Protein AF-A0A1U7I3R2-F1 (afdb_monomer_lite)

Secondary structure (DSSP, 8-state):
-HHHHTTS-HHHHHHHHHHHHHHHHHHHHHHHHHHHHHHHHHHHHHHHHHHHHH---HHHHHHHHHT---

Structure (mmCIF, N/CA/C/O backbone):
data_AF-A0A1U7I3R2-F1
#
_entry.id   AF-A0A1U7I3R2-F1
#
loop_
_atom_site.group_PDB
_atom_site.id
_atom_site.type_symbol
_atom_site.label_atom_id
_atom_site.label_alt_id
_atom_site.label_comp_id
_atom_site.label_asym_id
_atom_site.label_entity_id
_atom_site.label_seq_id
_atom_site.pdbx_PDB_ins_code
_atom_site.Cartn_x
_atom_site.Cartn_y
_atom_site.Cartn_z
_atom_site.occupancy
_atom_site.B_iso_or_equiv
_atom_site.auth_seq_id
_atom_site.auth_comp_id
_atom_site.auth_asym_id
_atom_site.auth_atom_id
_atom_site.pdbx_PDB_model_num
ATOM 1 N N . MET A 1 1 ? 33.589 -7.012 -30.246 1.00 55.72 1 MET A N 1
ATOM 2 C CA . MET A 1 1 ? 32.395 -6.630 -29.458 1.00 55.72 1 MET A CA 1
ATOM 3 C C . MET A 1 1 ? 31.690 -5.433 -30.084 1.00 55.72 1 MET A C 1
ATOM 5 O O . MET A 1 1 ? 30.473 -5.389 -30.004 1.00 55.72 1 MET A O 1
ATOM 9 N N . ASP A 1 2 ? 32.405 -4.540 -30.774 1.00 59.66 2 ASP A N 1
ATOM 10 C CA . ASP A 1 2 ? 31.840 -3.338 -31.413 1.00 59.66 2 ASP A CA 1
ATOM 11 C C . ASP A 1 2 ? 30.916 -3.625 -32.614 1.00 59.66 2 ASP A C 1
ATOM 13 O O . ASP A 1 2 ? 29.901 -2.958 -32.782 1.00 59.66 2 ASP A O 1
ATOM 17 N N . SER A 1 3 ? 31.164 -4.704 -33.367 1.00 61.06 3 SER A N 1
ATOM 18 C CA . SER A 1 3 ? 30.329 -5.121 -34.509 1.00 61.06 3 SER A CA 1
ATOM 19 C C . SER A 1 3 ? 28.918 -5.603 -34.137 1.00 61.06 3 SER A C 1
ATOM 21 O O . SER A 1 3 ? 28.033 -5.646 -34.988 1.00 61.06 3 SER A O 1
ATOM 23 N N . LEU A 1 4 ? 28.678 -5.966 -32.870 1.00 60.41 4 LEU A N 1
ATOM 24 C CA . LEU A 1 4 ? 27.344 -6.346 -32.392 1.00 60.41 4 LEU A CA 1
ATOM 25 C C . LEU A 1 4 ? 26.483 -5.120 -32.084 1.00 60.41 4 LEU A C 1
ATOM 27 O O . LEU A 1 4 ? 25.275 -5.188 -32.256 1.00 60.41 4 LEU A O 1
ATOM 31 N N . PHE A 1 5 ? 27.088 -4.005 -31.671 1.00 62.72 5 PHE A N 1
ATOM 32 C CA . PHE A 1 5 ? 26.371 -2.760 -31.385 1.00 62.72 5 PHE A CA 1
ATOM 33 C C . PHE A 1 5 ? 26.098 -1.943 -32.649 1.00 62.72 5 PHE A C 1
ATOM 35 O O . PHE A 1 5 ? 25.115 -1.215 -32.699 1.00 62.72 5 PHE A O 1
ATOM 42 N N . GLU A 1 6 ? 26.909 -2.127 -33.691 1.00 63.88 6 GLU A N 1
ATOM 43 C CA . GLU A 1 6 ? 26.737 -1.484 -34.999 1.00 63.88 6 GLU A CA 1
ATOM 44 C C . GLU A 1 6 ? 25.479 -1.966 -35.753 1.00 63.88 6 GLU A C 1
ATOM 46 O O . GLU A 1 6 ? 24.949 -1.253 -36.599 1.00 63.88 6 GLU A O 1
ATOM 51 N N . SER A 1 7 ? 24.958 -3.153 -35.410 1.00 69.06 7 SER A N 1
ATOM 52 C CA . SER A 1 7 ? 23.718 -3.712 -35.981 1.00 69.06 7 SER A CA 1
ATOM 53 C C . SER A 1 7 ? 22.464 -3.461 -35.136 1.00 69.06 7 SER A C 1
ATOM 55 O O . SER A 1 7 ? 21.361 -3.819 -35.557 1.00 69.06 7 SER A O 1
ATOM 57 N N . ILE A 1 8 ? 22.603 -2.860 -33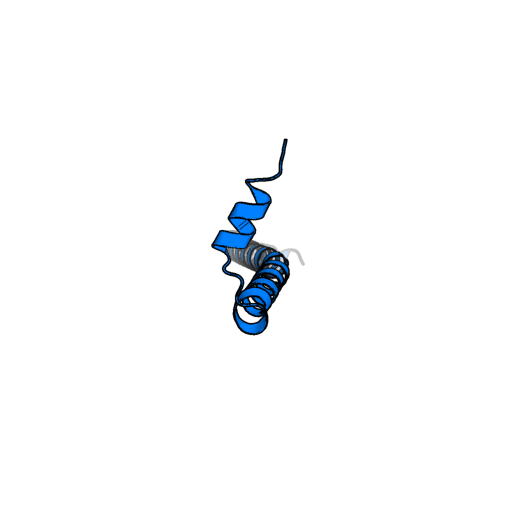.949 1.00 75.12 8 ILE A N 1
ATOM 58 C CA . ILE A 1 8 ? 21.463 -2.589 -33.073 1.00 75.12 8 ILE A CA 1
ATOM 59 C C . ILE A 1 8 ? 20.874 -1.232 -33.438 1.00 75.12 8 ILE A C 1
ATOM 61 O O . ILE A 1 8 ? 21.465 -0.185 -33.183 1.00 75.12 8 ILE A O 1
ATOM 65 N N . ASP A 1 9 ? 19.667 -1.269 -33.993 1.00 84.38 9 ASP A N 1
ATOM 66 C CA . ASP A 1 9 ? 18.882 -0.075 -34.270 1.00 84.38 9 ASP A CA 1
ATOM 67 C C . ASP A 1 9 ? 18.607 0.699 -32.956 1.00 84.38 9 ASP A C 1
ATOM 69 O O . ASP A 1 9 ? 18.036 0.129 -32.012 1.00 84.38 9 ASP A O 1
ATOM 73 N N . PRO A 1 10 ? 18.981 1.991 -32.860 1.00 87.81 10 PRO A N 1
ATOM 74 C CA . PRO A 1 10 ? 18.685 2.843 -31.708 1.00 87.81 10 PRO A CA 1
ATOM 75 C C . PRO A 1 10 ? 17.209 2.828 -31.287 1.00 87.81 10 PRO A C 1
ATOM 77 O O . PRO A 1 10 ? 16.908 2.951 -30.094 1.00 87.81 10 PRO A O 1
ATOM 80 N N . GLN A 1 11 ? 16.285 2.620 -32.230 1.00 89.50 11 GLN A N 1
ATOM 81 C CA . GLN A 1 11 ? 14.854 2.495 -31.951 1.00 89.50 11 GLN A CA 1
ATOM 82 C C . GLN A 1 11 ? 14.550 1.298 -31.036 1.00 89.50 11 GLN A C 1
ATOM 84 O O . GLN A 1 11 ? 13.703 1.389 -30.144 1.00 89.50 11 GLN A O 1
ATOM 89 N N . VAL A 1 12 ? 15.258 0.179 -31.228 1.00 91.62 12 VAL A N 1
ATOM 90 C CA . VAL A 1 12 ? 15.095 -1.047 -30.432 1.00 91.62 12 VAL A CA 1
ATOM 91 C C . VAL A 1 12 ? 15.599 -0.824 -29.011 1.00 91.62 12 VAL A C 1
ATOM 93 O O . VAL A 1 12 ? 14.933 -1.212 -28.050 1.00 91.62 12 VAL A O 1
ATOM 96 N N . VAL A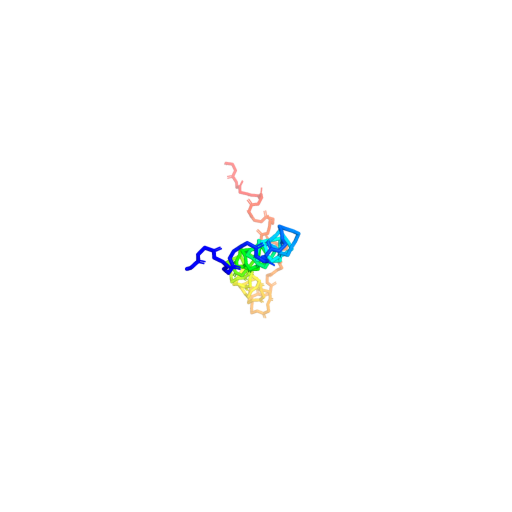 1 13 ? 16.732 -0.136 -28.860 1.00 92.12 13 VAL A N 1
ATOM 97 C CA . VAL A 1 13 ? 17.278 0.227 -27.543 1.00 92.12 13 VAL A CA 1
ATOM 98 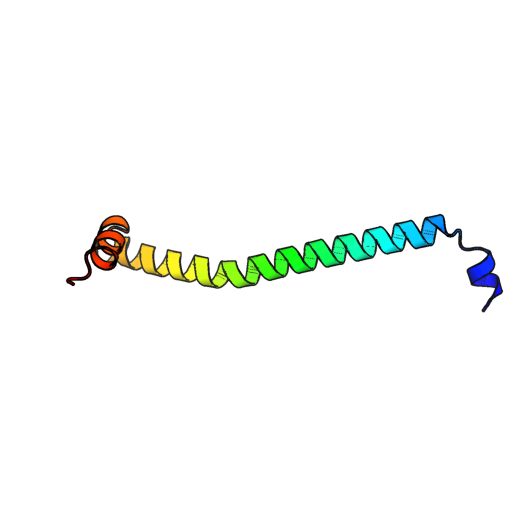C C . VAL A 1 13 ? 16.305 1.128 -26.789 1.00 92.12 13 VAL A C 1
ATOM 100 O O . VAL A 1 13 ? 16.034 0.897 -25.609 1.00 92.12 13 VAL A O 1
ATOM 103 N N . LEU A 1 14 ? 15.730 2.118 -27.475 1.00 94.50 14 LEU A N 1
ATOM 104 C CA . LEU A 1 14 ? 14.762 3.043 -26.891 1.00 94.50 14 LEU A CA 1
ATOM 105 C C . LEU A 1 14 ? 13.482 2.315 -26.462 1.00 94.50 14 LEU A C 1
ATOM 107 O O . LEU A 1 14 ? 13.001 2.533 -25.350 1.00 94.50 14 LEU A O 1
ATOM 111 N N . LEU A 1 15 ? 12.971 1.402 -27.293 1.00 94.81 15 LEU A N 1
ATOM 112 C CA . LEU A 1 15 ? 11.797 0.589 -26.974 1.00 94.81 15 LEU A CA 1
ATOM 113 C C . LEU A 1 15 ? 12.029 -0.278 -25.729 1.00 94.81 15 LEU A C 1
ATOM 115 O O . LEU A 1 15 ? 11.211 -0.273 -24.807 1.00 94.81 15 LEU A O 1
ATOM 119 N N . ILE A 1 16 ? 13.156 -0.991 -25.674 1.00 96.00 16 ILE A N 1
ATOM 120 C CA . ILE A 1 16 ? 13.504 -1.844 -24.531 1.00 96.00 16 ILE A CA 1
ATOM 121 C C . ILE A 1 16 ? 13.688 -0.994 -23.269 1.00 96.00 16 ILE A C 1
ATOM 123 O O . ILE A 1 16 ? 13.173 -1.353 -22.208 1.00 96.00 16 ILE A O 1
ATOM 127 N N . GLY A 1 17 ? 14.358 0.156 -23.385 1.00 95.81 17 GLY A N 1
ATOM 128 C CA . GLY A 1 17 ? 14.519 1.108 -22.289 1.00 95.81 17 GLY A CA 1
ATOM 129 C C . GLY A 1 17 ? 13.178 1.616 -21.756 1.00 95.81 17 GLY A C 1
ATOM 130 O O . GLY A 1 17 ? 12.946 1.589 -20.547 1.00 95.81 17 GLY A O 1
ATOM 131 N N . ALA A 1 18 ? 12.258 2.004 -22.641 1.00 96.50 18 ALA A N 1
ATOM 132 C CA . ALA A 1 18 ? 10.924 2.467 -22.264 1.00 96.50 18 ALA A CA 1
ATOM 133 C C . ALA A 1 18 ? 10.115 1.379 -21.539 1.00 96.50 18 ALA A C 1
ATOM 135 O O . ALA A 1 18 ? 9.504 1.649 -20.501 1.00 96.50 18 ALA A O 1
ATOM 136 N N . ILE A 1 19 ? 10.156 0.138 -22.035 1.00 97.50 19 ILE A N 1
ATOM 137 C CA . ILE A 1 19 ? 9.497 -1.010 -21.395 1.00 97.50 19 ILE A CA 1
ATOM 138 C C . ILE A 1 19 ? 10.095 -1.264 -20.007 1.00 97.50 19 ILE A C 1
ATOM 140 O O . ILE A 1 19 ? 9.353 -1.403 -19.032 1.00 97.50 19 ILE A O 1
ATOM 144 N N . ALA A 1 20 ? 11.425 -1.281 -19.894 1.00 97.62 20 ALA A N 1
ATOM 145 C CA . ALA A 1 20 ? 12.109 -1.505 -18.626 1.00 97.62 20 ALA A CA 1
ATOM 146 C C . ALA A 1 20 ? 11.728 -0.443 -17.583 1.00 97.62 20 ALA A C 1
ATOM 148 O O . ALA A 1 20 ? 11.348 -0.786 -16.461 1.00 97.62 20 ALA A O 1
ATOM 149 N N . VAL A 1 21 ? 11.757 0.838 -17.961 1.00 97.50 21 VAL A N 1
ATOM 150 C CA . VAL A 1 21 ? 11.368 1.949 -17.080 1.00 97.50 21 VAL A CA 1
ATOM 151 C C . VAL A 1 21 ? 9.895 1.852 -16.683 1.00 97.50 21 VAL A C 1
ATOM 153 O O . VAL A 1 21 ? 9.578 1.985 -15.502 1.00 97.50 21 VAL A O 1
ATOM 156 N N . SER A 1 22 ? 8.995 1.557 -17.625 1.00 97.38 22 SER A N 1
ATOM 157 C CA . SER A 1 22 ? 7.566 1.385 -17.334 1.00 97.38 22 SER A CA 1
ATOM 158 C C . SER A 1 22 ? 7.323 0.280 -16.299 1.00 97.38 22 SER A C 1
ATOM 160 O O . SER A 1 22 ? 6.631 0.499 -15.302 1.00 97.38 22 SER A O 1
ATOM 162 N N . ILE A 1 23 ? 7.972 -0.878 -16.457 1.00 97.81 23 ILE A N 1
ATOM 163 C CA . ILE A 1 23 ? 7.870 -1.993 -15.503 1.00 97.81 23 ILE A CA 1
ATOM 164 C C . ILE A 1 23 ? 8.398 -1.590 -14.123 1.00 97.81 23 ILE A C 1
ATOM 166 O O . ILE A 1 23 ? 7.793 -1.936 -13.105 1.00 97.81 23 ILE A O 1
ATOM 170 N N . LEU A 1 24 ? 9.517 -0.863 -14.067 1.00 96.44 24 LEU A N 1
ATOM 171 C CA . LEU A 1 24 ? 10.083 -0.383 -12.806 1.00 96.44 24 LEU A CA 1
ATOM 172 C C . LEU A 1 24 ? 9.133 0.583 -12.092 1.00 96.44 24 LEU A C 1
ATOM 174 O O . LEU A 1 24 ? 8.936 0.446 -10.884 1.00 96.44 24 LEU A O 1
ATOM 178 N N . LEU A 1 25 ? 8.496 1.494 -12.829 1.00 97.31 25 LEU A N 1
ATOM 179 C CA . LEU A 1 25 ? 7.504 2.419 -12.280 1.00 97.31 25 LEU A CA 1
ATOM 180 C C . LEU A 1 25 ? 6.270 1.686 -11.752 1.00 97.31 25 LEU A C 1
ATOM 182 O O . LEU A 1 25 ? 5.848 1.941 -10.626 1.00 97.31 25 LEU A O 1
ATOM 186 N N . VAL A 1 26 ? 5.730 0.730 -12.512 1.00 97.06 26 VAL A N 1
ATOM 187 C CA . VAL A 1 26 ? 4.586 -0.083 -12.069 1.00 97.06 26 VAL A CA 1
ATOM 188 C C . VAL A 1 26 ? 4.941 -0.873 -10.810 1.00 97.06 26 VAL A C 1
ATOM 190 O O . VAL A 1 26 ? 4.180 -0.881 -9.842 1.00 97.06 26 VAL A O 1
ATOM 193 N N . ARG A 1 27 ? 6.123 -1.498 -10.770 1.00 96.06 27 ARG A N 1
ATOM 194 C CA . ARG A 1 27 ? 6.598 -2.221 -9.581 1.00 96.06 27 ARG A CA 1
ATOM 195 C C . ARG A 1 27 ? 6.755 -1.305 -8.375 1.00 96.06 27 ARG A C 1
ATOM 197 O O . ARG A 1 27 ? 6.375 -1.697 -7.272 1.00 96.06 27 ARG A O 1
ATOM 204 N N . LEU A 1 28 ? 7.309 -0.111 -8.570 1.00 92.44 28 LEU A N 1
ATOM 205 C CA . LEU A 1 28 ? 7.461 0.876 -7.506 1.00 92.44 28 LEU A CA 1
ATOM 206 C C . LEU A 1 28 ? 6.095 1.306 -6.967 1.00 92.44 28 LEU A C 1
ATOM 208 O O . LEU A 1 28 ? 5.886 1.279 -5.758 1.00 92.44 28 LEU A O 1
ATOM 212 N N . PHE A 1 29 ? 5.155 1.619 -7.854 1.00 93.00 29 PHE A N 1
ATOM 213 C CA . PHE A 1 29 ? 3.796 2.000 -7.489 1.00 93.00 29 PHE A CA 1
ATOM 214 C C . PHE A 1 29 ? 3.093 0.908 -6.673 1.00 93.00 29 PHE A C 1
ATOM 216 O O . PHE A 1 29 ? 2.613 1.172 -5.571 1.00 93.00 29 PHE A O 1
ATOM 223 N N . LEU A 1 30 ? 3.111 -0.340 -7.150 1.00 92.38 30 LEU A N 1
ATOM 224 C CA . LEU A 1 30 ? 2.522 -1.472 -6.427 1.00 92.38 30 LEU A CA 1
ATOM 225 C C . LEU A 1 30 ? 3.199 -1.709 -5.071 1.00 92.38 30 LEU A C 1
ATOM 227 O O . LEU A 1 30 ? 2.528 -2.037 -4.094 1.00 92.38 30 LEU A O 1
ATOM 231 N N . ARG A 1 31 ? 4.520 -1.515 -4.980 1.00 89.31 31 ARG A N 1
ATOM 232 C CA . ARG A 1 31 ? 5.247 -1.615 -3.709 1.00 89.31 31 ARG A CA 1
ATOM 233 C C . ARG A 1 31 ? 4.793 -0.540 -2.724 1.00 89.31 31 ARG A C 1
ATOM 235 O O . ARG A 1 31 ? 4.546 -0.871 -1.570 1.00 89.31 31 ARG A O 1
ATOM 242 N N . VAL A 1 32 ? 4.657 0.708 -3.168 1.00 88.75 32 VAL A N 1
ATOM 243 C CA . VAL A 1 32 ? 4.173 1.813 -2.325 1.00 88.75 32 VAL A CA 1
ATOM 244 C C . VAL A 1 32 ? 2.748 1.543 -1.841 1.00 88.75 32 VAL A C 1
ATOM 246 O O . VAL A 1 32 ? 2.479 1.678 -0.648 1.00 88.75 32 VAL A O 1
ATOM 249 N N . LEU A 1 33 ? 1.860 1.081 -2.727 1.00 86.06 33 LEU A N 1
ATOM 250 C CA . LEU A 1 33 ? 0.507 0.682 -2.336 1.00 86.06 33 LEU A CA 1
ATOM 251 C C . LEU A 1 33 ? 0.525 -0.436 -1.287 1.00 86.06 33 LEU A C 1
ATOM 253 O O . LEU A 1 33 ? -0.152 -0.324 -0.268 1.00 86.06 33 LEU A O 1
ATOM 257 N N . ASN A 1 34 ? 1.343 -1.473 -1.477 1.00 83.56 34 ASN A N 1
ATOM 258 C CA . ASN A 1 34 ? 1.438 -2.592 -0.537 1.00 83.56 34 ASN A CA 1
ATOM 259 C C . ASN A 1 34 ? 1.933 -2.183 0.857 1.00 83.56 34 ASN A C 1
ATOM 261 O O . ASN A 1 34 ? 1.468 -2.747 1.847 1.00 83.56 34 ASN A O 1
ATOM 265 N N . VAL A 1 35 ? 2.827 -1.194 0.957 1.00 82.94 35 VAL A N 1
ATOM 266 C CA . VAL A 1 35 ? 3.284 -0.668 2.256 1.00 82.94 35 VAL A CA 1
ATOM 267 C C . VAL A 1 35 ? 2.130 -0.003 3.015 1.00 82.94 35 VAL A C 1
ATOM 269 O O . VAL A 1 35 ? 2.004 -0.190 4.223 1.00 82.94 35 VAL A O 1
ATOM 272 N N . GLY A 1 36 ? 1.250 0.724 2.319 1.00 82.94 36 GLY A N 1
ATOM 273 C CA . GLY A 1 36 ? 0.072 1.349 2.929 1.00 82.94 36 GLY A CA 1
ATOM 274 C C . GLY A 1 36 ? -1.059 0.364 3.240 1.00 82.94 36 GLY A C 1
ATOM 275 O O . GLY A 1 36 ? -1.747 0.510 4.252 1.00 82.94 36 GLY A O 1
ATOM 276 N N . LEU A 1 37 ? -1.235 -0.664 2.402 1.00 85.81 37 LEU A N 1
ATOM 277 C CA . LEU A 1 37 ? -2.326 -1.634 2.527 1.00 85.81 37 LEU A CA 1
ATOM 278 C C . LEU A 1 37 ? -2.290 -2.400 3.851 1.00 85.81 37 LEU A C 1
ATOM 280 O O . LEU A 1 37 ? -3.345 -2.592 4.446 1.00 85.81 37 LEU A O 1
ATOM 284 N N . GLY A 1 38 ? -1.112 -2.790 4.348 1.00 87.00 38 GLY A N 1
ATOM 285 C CA . GLY A 1 38 ? -1.000 -3.485 5.637 1.00 87.00 38 GLY A CA 1
ATOM 286 C C . GLY A 1 38 ? -1.544 -2.652 6.804 1.00 87.00 38 GLY A C 1
ATOM 287 O O . GLY A 1 38 ? -2.357 -3.133 7.597 1.00 87.00 38 GLY A O 1
ATOM 288 N N . THR A 1 39 ? -1.163 -1.374 6.867 1.00 87.06 39 THR A N 1
ATOM 289 C CA . THR A 1 39 ? -1.641 -0.439 7.896 1.00 87.06 39 THR A CA 1
ATOM 290 C C . THR A 1 39 ? -3.137 -0.178 7.757 1.00 87.06 39 THR A C 1
ATOM 292 O O . THR A 1 39 ? -3.864 -0.263 8.744 1.00 87.06 39 THR A O 1
ATOM 295 N N . ILE A 1 40 ? -3.620 0.074 6.537 1.00 89.38 40 ILE A N 1
ATOM 296 C CA . ILE A 1 40 ? -5.048 0.304 6.273 1.00 89.38 40 ILE A CA 1
ATOM 297 C C . ILE A 1 40 ? -5.875 -0.922 6.678 1.00 89.38 40 ILE A C 1
ATOM 299 O O . ILE A 1 40 ? -6.868 -0.777 7.387 1.00 89.38 40 ILE A O 1
ATOM 303 N N . LEU A 1 41 ? -5.450 -2.128 6.294 1.00 91.81 41 LEU A N 1
ATOM 304 C CA . LEU A 1 41 ? -6.126 -3.373 6.663 1.00 91.81 41 LEU A CA 1
ATOM 305 C C . LEU A 1 41 ? -6.134 -3.593 8.175 1.00 91.81 41 LEU A C 1
ATOM 307 O O . LEU A 1 41 ? -7.149 -4.018 8.718 1.00 91.81 41 LEU A O 1
ATOM 311 N N . THR A 1 42 ? -5.040 -3.262 8.861 1.00 91.56 42 THR A N 1
ATOM 312 C CA . THR A 1 42 ? -4.962 -3.358 10.325 1.00 91.56 42 THR A CA 1
ATOM 313 C C . THR A 1 42 ? -5.939 -2.391 10.993 1.00 91.56 42 THR A C 1
ATOM 315 O O . THR A 1 42 ? -6.683 -2.792 11.885 1.00 91.56 42 THR A O 1
ATOM 318 N N . ILE A 1 43 ? -5.999 -1.138 10.532 1.00 90.94 43 ILE A N 1
ATOM 319 C CA . ILE A 1 43 ? -6.959 -0.143 11.034 1.00 90.94 43 ILE A CA 1
ATOM 320 C C . ILE A 1 43 ? -8.392 -0.627 10.805 1.00 90.94 43 ILE A C 1
ATOM 322 O O . ILE A 1 43 ? -9.205 -0.598 11.727 1.00 90.94 43 ILE A O 1
ATOM 326 N N . VAL A 1 44 ? -8.698 -1.123 9.603 1.00 93.25 44 VAL A N 1
ATOM 327 C CA . VAL A 1 44 ? -10.013 -1.693 9.285 1.00 93.25 44 VAL A CA 1
ATOM 328 C C . VAL A 1 44 ? -10.328 -2.866 10.211 1.00 93.25 44 VAL A C 1
ATOM 330 O O . VAL A 1 44 ? -11.418 -2.903 10.771 1.00 93.25 44 VAL A O 1
ATOM 333 N N . ALA A 1 45 ? -9.386 -3.782 10.441 1.00 94.44 45 ALA A N 1
ATOM 334 C CA . ALA A 1 45 ? -9.578 -4.911 11.346 1.00 94.44 45 ALA A CA 1
ATOM 335 C C . ALA A 1 45 ? -9.896 -4.455 12.780 1.00 94.44 45 ALA A C 1
ATOM 337 O O . ALA A 1 45 ? -10.858 -4.942 13.369 1.00 94.44 45 ALA A O 1
ATOM 338 N N . ILE A 1 46 ? -9.158 -3.478 13.319 1.00 93.00 46 ILE A N 1
ATOM 339 C CA . ILE A 1 46 ? -9.425 -2.896 14.647 1.00 93.00 46 ILE A CA 1
ATOM 340 C C . ILE A 1 46 ? -10.826 -2.278 14.690 1.00 93.00 46 ILE A C 1
ATOM 342 O O . ILE A 1 46 ? -11.602 -2.553 15.604 1.00 93.00 46 ILE A O 1
ATOM 346 N N . VAL A 1 47 ? -11.180 -1.480 13.685 1.00 91.81 47 VAL A N 1
ATOM 347 C CA . VAL A 1 47 ? -12.493 -0.828 13.592 1.00 91.81 47 VAL A CA 1
ATOM 348 C C . VAL A 1 47 ? -13.625 -1.855 13.468 1.00 91.81 47 VAL A C 1
ATOM 350 O O . VAL A 1 47 ? -14.705 -1.641 14.018 1.00 91.81 47 VAL A O 1
ATOM 353 N N . LEU A 1 48 ? -13.403 -2.983 12.791 1.00 93.25 48 LEU A N 1
ATOM 354 C CA . LEU A 1 48 ? -14.364 -4.087 12.738 1.00 93.25 48 LEU A CA 1
ATOM 355 C C . LEU A 1 48 ? -14.497 -4.770 14.102 1.00 93.25 48 LEU A C 1
ATOM 357 O O . LEU A 1 48 ? -15.616 -5.006 14.543 1.00 93.25 48 LEU A O 1
ATOM 361 N N . VAL A 1 49 ? -13.395 -5.033 14.807 1.00 94.62 49 VAL A N 1
ATOM 362 C CA . VAL A 1 49 ? -13.442 -5.589 16.171 1.00 94.62 49 VAL A CA 1
ATOM 363 C C . VAL A 1 49 ? -14.229 -4.664 17.102 1.00 94.62 49 VAL A C 1
ATOM 365 O O . VAL A 1 49 ? -15.126 -5.127 17.801 1.00 94.62 49 VAL A O 1
ATOM 368 N N . LEU A 1 50 ? -13.970 -3.356 17.068 1.00 92.31 50 LEU A N 1
ATOM 369 C CA . LEU A 1 50 ? -14.710 -2.373 17.867 1.00 92.31 50 LEU A CA 1
ATOM 370 C C . LEU A 1 50 ? -16.210 -2.363 17.538 1.00 92.31 50 LEU A C 1
ATOM 372 O O . LEU A 1 50 ? -17.037 -2.304 18.446 1.00 92.31 50 LEU A O 1
ATOM 376 N N . GLN A 1 51 ? -16.573 -2.508 16.265 1.00 91.25 51 GLN A N 1
ATOM 377 C CA . GLN A 1 51 ? -17.974 -2.578 15.852 1.00 91.25 51 GLN A CA 1
ATOM 378 C C . GLN A 1 51 ? -18.664 -3.874 16.279 1.00 91.25 51 GLN A C 1
ATOM 380 O O . GLN A 1 51 ? -19.742 -3.822 16.862 1.00 91.25 51 GLN A O 1
ATOM 385 N N . TYR A 1 52 ? -18.067 -5.032 15.992 1.00 93.12 52 TYR A N 1
ATOM 386 C CA . TYR A 1 52 ? -18.732 -6.327 16.167 1.00 93.12 52 TYR A CA 1
ATOM 387 C C . TYR A 1 52 ? -18.600 -6.898 17.579 1.00 93.12 52 TYR A C 1
ATOM 389 O O . TYR A 1 52 ? -19.503 -7.597 18.027 1.00 93.12 52 TYR A O 1
ATOM 397 N N . VAL A 1 53 ? -17.499 -6.616 18.280 1.00 94.19 53 VAL A N 1
ATOM 398 C CA . VAL A 1 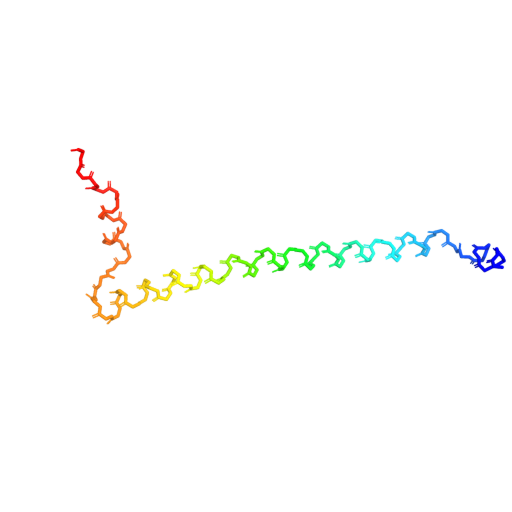53 ? -17.269 -7.113 19.648 1.00 94.19 53 VAL A CA 1
ATOM 399 C C . VAL A 1 53 ? -17.784 -6.120 20.683 1.00 94.19 53 VAL A C 1
ATOM 401 O O . VAL A 1 53 ? -18.423 -6.523 21.650 1.00 94.19 53 VAL A O 1
ATOM 404 N N . PHE A 1 54 ? -17.531 -4.825 20.480 1.00 91.06 54 PHE A N 1
ATOM 405 C CA . PHE A 1 54 ? -17.856 -3.788 21.466 1.00 91.06 54 PHE A CA 1
ATOM 406 C C . PHE A 1 54 ? -19.113 -2.978 21.119 1.00 91.06 54 PHE A C 1
ATOM 408 O O . PHE A 1 54 ? -19.560 -2.179 21.937 1.00 91.06 54 PHE A O 1
ATOM 415 N N . GLY A 1 55 ? -19.700 -3.164 19.930 1.00 91.12 55 GLY A N 1
ATOM 416 C CA . GLY A 1 55 ? -20.880 -2.410 19.494 1.00 91.12 55 GLY A CA 1
ATOM 417 C C . GLY A 1 55 ? -20.604 -0.930 19.200 1.00 91.12 55 GLY A C 1
ATOM 418 O O . GLY A 1 55 ? -21.546 -0.145 19.100 1.00 91.12 55 GLY A O 1
ATOM 419 N N . ILE A 1 56 ? -19.334 -0.526 19.076 1.00 89.44 56 ILE A N 1
ATOM 420 C CA . ILE A 1 56 ? -18.932 0.874 18.894 1.00 89.44 56 ILE A CA 1
ATOM 421 C C . ILE A 1 56 ? -18.892 1.203 17.404 1.00 89.44 56 ILE A C 1
ATOM 423 O O . ILE A 1 56 ? -18.121 0.623 16.640 1.00 89.44 56 ILE A O 1
ATOM 427 N N . SER A 1 57 ? -19.688 2.183 16.983 1.00 87.44 57 SER A N 1
ATOM 428 C CA . SER A 1 57 ? -19.693 2.637 15.593 1.00 87.44 57 SER A CA 1
ATOM 429 C C . SER A 1 57 ? -18.479 3.528 15.272 1.00 87.44 57 SER A C 1
ATOM 431 O O . SER A 1 57 ? -18.034 4.306 16.122 1.00 87.44 57 SER A O 1
ATOM 433 N N . PRO A 1 58 ? -17.983 3.533 14.019 1.00 83.31 58 PRO A N 1
ATOM 434 C CA . PRO A 1 58 ? -16.875 4.404 13.614 1.00 83.31 58 PRO A CA 1
ATOM 435 C C . PRO A 1 58 ? -17.180 5.893 13.821 1.00 83.31 58 PRO A C 1
ATOM 437 O O . PRO A 1 58 ? -16.286 6.684 14.104 1.00 83.31 58 PRO A O 1
ATOM 440 N N . LYS A 1 59 ? -18.460 6.277 13.717 1.00 86.00 59 LYS A N 1
ATOM 441 C CA . LYS A 1 59 ? -18.924 7.652 13.939 1.00 86.00 59 LYS A CA 1
ATOM 442 C C . LYS A 1 59 ? -18.745 8.093 15.392 1.00 86.00 59 LYS A C 1
ATOM 444 O O . LYS A 1 59 ? -18.405 9.246 15.617 1.00 86.00 59 LYS A O 1
ATOM 449 N N . GLN A 1 60 ? -18.945 7.190 16.356 1.00 86.44 60 GLN A N 1
ATOM 450 C CA . GLN A 1 60 ? -18.722 7.470 17.779 1.00 86.44 60 GLN A CA 1
ATOM 451 C C . GLN A 1 60 ? -17.231 7.639 18.086 1.00 86.44 60 GLN A C 1
ATOM 453 O O . GLN A 1 60 ? -16.866 8.590 18.763 1.00 86.44 60 GLN A O 1
ATOM 458 N N . LEU A 1 61 ? -16.367 6.788 17.518 1.00 84.94 61 LEU A N 1
ATOM 459 C CA . LEU A 1 61 ? -14.909 6.950 17.632 1.00 84.94 61 LEU A CA 1
ATOM 460 C C . LEU A 1 61 ? -14.451 8.301 17.073 1.00 84.94 61 LEU A C 1
ATOM 462 O O . LEU A 1 61 ? -13.665 9.006 17.696 1.00 84.94 61 LEU A O 1
ATOM 466 N N . TRP A 1 62 ? -14.976 8.684 15.907 1.00 87.50 62 TRP A N 1
ATOM 467 C CA . TRP A 1 62 ? -14.669 9.975 15.296 1.00 87.50 62 TRP A CA 1
ATOM 468 C C . TRP A 1 62 ? -15.188 11.160 16.120 1.00 87.50 62 TRP A C 1
ATOM 470 O O . TRP A 1 62 ? -14.515 12.184 16.237 1.00 87.50 62 TRP A O 1
ATOM 480 N N . PHE A 1 63 ? -16.377 11.024 16.710 1.00 89.00 63 PHE A N 1
ATOM 481 C CA . PHE A 1 63 ? -16.946 12.024 17.606 1.00 89.00 63 PHE A CA 1
ATOM 482 C C . PHE A 1 63 ? -16.051 12.244 18.830 1.00 89.00 63 PHE A C 1
ATOM 484 O O . PHE A 1 63 ? -15.709 13.387 19.101 1.00 89.00 63 PHE A O 1
ATOM 491 N N . GLU A 1 64 ? -15.582 11.178 19.482 1.00 85.69 64 GLU A N 1
ATOM 492 C CA . GLU A 1 64 ? -14.689 11.259 20.649 1.00 85.69 64 GLU A CA 1
ATOM 493 C C . GLU A 1 64 ? -13.351 11.949 20.321 1.00 85.69 64 GLU A C 1
ATOM 495 O O . GLU A 1 64 ? -12.876 12.791 21.075 1.00 85.69 64 GLU A O 1
ATOM 500 N N . ILE A 1 65 ? -12.766 11.654 19.152 1.00 85.88 65 ILE A N 1
ATOM 501 C CA . ILE A 1 65 ? -11.513 12.284 18.693 1.00 85.88 65 ILE A CA 1
ATOM 502 C C . ILE A 1 65 ? -11.705 13.781 18.404 1.00 85.88 65 ILE A C 1
ATOM 504 O O . ILE A 1 65 ? -10.801 14.583 18.621 1.00 85.88 65 ILE A O 1
ATOM 508 N N . THR A 1 66 ? 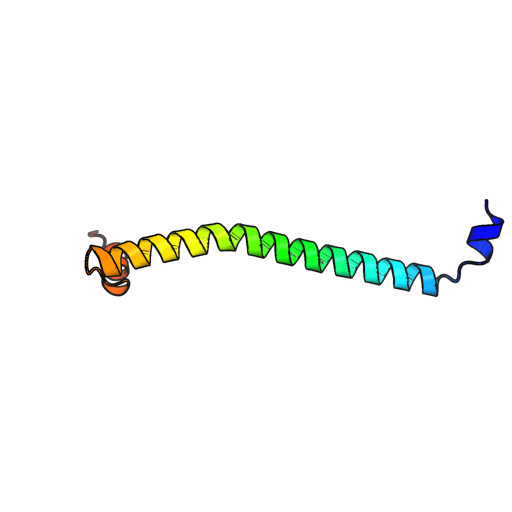-12.866 14.166 17.872 1.00 86.06 66 THR A N 1
ATOM 509 C CA . THR A 1 66 ? -13.156 15.562 17.500 1.00 86.06 66 THR A CA 1
ATOM 510 C C . THR A 1 66 ? -13.708 16.393 18.656 1.00 86.06 66 THR A C 1
ATOM 512 O O . THR A 1 66 ? -13.572 17.613 18.633 1.00 86.06 66 THR A O 1
ATOM 515 N N . HIS A 1 67 ? -14.286 15.750 19.672 1.00 78.75 67 HIS A N 1
ATOM 516 C CA . HIS A 1 67 ? -14.822 16.372 20.886 1.00 78.75 67 HIS A CA 1
ATOM 517 C C . HIS A 1 67 ? -13.854 16.287 22.068 1.00 78.75 67 HIS A C 1
ATOM 519 O O . HIS A 1 67 ? -14.290 16.282 23.219 1.00 78.75 67 HIS A O 1
ATOM 525 N N . LEU A 1 68 ? -12.543 16.253 21.803 1.00 74.25 68 LEU A N 1
ATOM 526 C CA . LEU A 1 68 ? -11.555 16.355 22.871 1.00 74.25 68 LEU A CA 1
ATOM 527 C C . LEU A 1 68 ? -11.826 17.642 23.674 1.00 74.25 68 LEU A C 1
ATOM 529 O O . LEU A 1 68 ? -11.848 18.726 23.075 1.00 74.25 68 LEU A O 1
ATOM 533 N N . PRO A 1 69 ? -12.096 17.532 24.992 1.00 68.25 69 PRO A N 1
ATOM 534 C CA . PRO A 1 69 ? -12.349 18.697 25.823 1.00 68.25 69 PRO A CA 1
ATOM 535 C C . PRO A 1 69 ? -11.131 19.621 25.746 1.00 68.25 69 PRO A C 1
ATOM 537 O O . PRO A 1 69 ? -9.995 19.152 25.815 1.00 68.25 69 PRO A O 1
ATOM 540 N N . GLN A 1 70 ? -11.399 20.911 25.523 1.00 62.72 70 GLN A N 1
ATOM 541 C CA . GLN A 1 70 ? -10.389 21.974 25.509 1.00 62.72 70 GLN A CA 1
ATOM 542 C C . GLN A 1 70 ? -9.676 22.046 26.861 1.00 62.72 70 GLN A C 1
ATOM 544 O O . GLN A 1 70 ? -10.392 22.006 27.891 1.00 62.72 70 GLN A O 1
#

pLDDT: mean 86.71, std 10.62, range [55.72, 97.81]

Radius of gyration: 25.65 Å; chains: 1; bounding box: 53×29×62 Å

Sequence (70 aa):
MDSLFESIDPQVVLLIGAIAVSILLVRLFLRVLNVGLGTILTIVAIVLVLQYVFGISPKQLWFEITHLPQ

Foldseek 3Di:
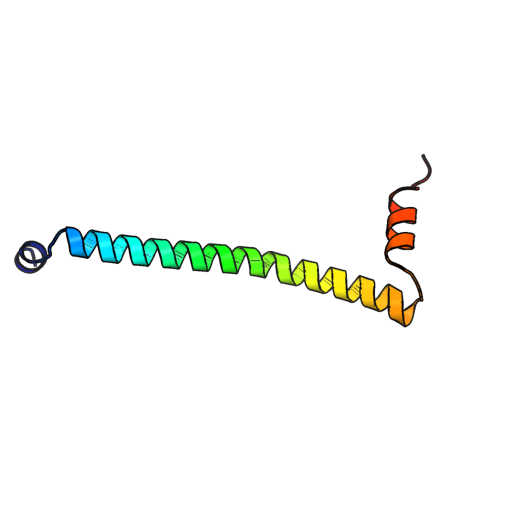DVVVVVPDDVVNVVVVVVVVVVVVVVVVVVVVVVVVVVVVVVVVVVQVCCCPVVVDHPVNVVVCVVPDPD

Organism: NCBI:txid454136